Protein AF-A0AAQ4F805-F1 (afdb_monomer)

Sequence (74 aa):
MASLVILMQLRYLFYEIQRRVKKHKNYLRVVKHMEANYPMATADELEKNSDDCAICWDHMESARKLPCGHLFHK

Solvent-accessible surface area (backbone atoms only — not comparable to full-atom values): 4348 Å² total; per-residue (Å²): 115,70,67,60,55,52,53,51,51,52,53,50,53,50,54,51,50,51,52,52,50,52,52,50,53,50,51,54,50,52,51,53,52,45,57,73,68,31,50,70,52,52,70,74,58,46,71,76,54,76,60,55,19,89,87,79,67,42,84,66,92,51,36,30,34,43,93,86,70,52,62,34,67,115

Structure (mmCIF, N/CA/C/O backbone):
data_AF-A0AAQ4F805-F1
#
_entry.id   AF-A0AAQ4F805-F1
#
loop_
_atom_site.group_PDB
_atom_site.id
_atom_site.type_symbol
_atom_site.label_atom_id
_atom_site.label_alt_id
_atom_site.label_comp_id
_atom_site.label_asym_id
_atom_site.label_entity_id
_atom_site.label_seq_id
_atom_site.pdbx_PDB_ins_code
_atom_site.Cartn_x
_atom_site.Cartn_y
_atom_site.Cartn_z
_atom_site.occupancy
_atom_site.B_iso_or_equiv
_atom_site.auth_seq_id
_atom_site.auth_comp_id
_atom_site.auth_asym_id
_atom_site.auth_atom_id
_atom_site.pdbx_PDB_model_num
ATOM 1 N N . MET A 1 1 ? 26.557 -0.368 -34.920 1.00 71.88 1 MET A N 1
ATOM 2 C CA . MET A 1 1 ? 25.133 -0.733 -35.111 1.00 71.88 1 MET A CA 1
ATOM 3 C C . MET A 1 1 ? 24.620 -1.575 -33.940 1.00 71.88 1 MET A C 1
ATOM 5 O O . MET A 1 1 ? 23.822 -1.059 -33.173 1.00 71.88 1 MET A O 1
ATOM 9 N N . ALA A 1 2 ? 25.121 -2.798 -33.717 1.00 84.81 2 ALA A N 1
ATOM 10 C CA . ALA A 1 2 ? 24.640 -3.681 -32.637 1.00 84.81 2 ALA A CA 1
ATOM 11 C C . ALA A 1 2 ? 24.852 -3.140 -31.203 1.00 84.81 2 ALA A C 1
ATOM 13 O O . ALA A 1 2 ? 23.982 -3.290 -30.351 1.00 84.81 2 ALA A O 1
ATOM 14 N N . SER A 1 3 ? 25.970 -2.456 -30.940 1.00 91.19 3 SER A N 1
ATOM 15 C CA . SER A 1 3 ? 26.297 -1.904 -29.615 1.00 91.19 3 SER A CA 1
ATOM 16 C C . SER A 1 3 ? 25.293 -0.856 -29.118 1.00 91.19 3 SER A C 1
ATOM 18 O O . SER A 1 3 ? 24.898 -0.889 -27.957 1.00 91.19 3 SER A O 1
ATOM 20 N N . LEU A 1 4 ? 24.828 0.037 -29.998 1.00 92.38 4 LEU A N 1
ATOM 21 C CA . LEU A 1 4 ? 23.825 1.052 -29.658 1.00 92.38 4 LEU A CA 1
ATOM 22 C C . LEU A 1 4 ? 22.482 0.409 -29.286 1.00 92.38 4 LEU A C 1
ATOM 24 O O . LEU A 1 4 ? 21.866 0.796 -28.297 1.00 92.38 4 LEU A O 1
ATOM 28 N N . VAL A 1 5 ? 22.061 -0.606 -30.046 1.00 93.06 5 VAL A N 1
ATOM 29 C CA . VAL A 1 5 ? 20.816 -1.345 -29.785 1.00 93.06 5 VAL A CA 1
ATOM 30 C C . VAL A 1 5 ? 20.878 -2.025 -28.418 1.00 93.06 5 VAL A C 1
ATOM 32 O O . VAL A 1 5 ? 19.947 -1.890 -27.628 1.00 93.06 5 VAL A O 1
ATOM 35 N N . ILE A 1 6 ? 21.994 -2.683 -28.095 1.00 93.50 6 ILE A N 1
ATOM 36 C CA . ILE A 1 6 ? 22.194 -3.335 -26.792 1.00 93.50 6 ILE A CA 1
ATOM 37 C C . ILE A 1 6 ? 22.128 -2.311 -25.648 1.00 93.50 6 ILE A C 1
ATOM 39 O O . ILE A 1 6 ? 21.445 -2.550 -24.654 1.00 93.50 6 ILE A O 1
ATOM 43 N N . LEU A 1 7 ? 22.765 -1.144 -25.794 1.00 94.56 7 LEU A N 1
ATOM 44 C CA . LEU A 1 7 ? 22.720 -0.082 -24.781 1.00 94.56 7 LEU A CA 1
ATOM 45 C C . LEU A 1 7 ? 21.299 0.451 -24.547 1.00 94.56 7 LEU A C 1
ATOM 47 O O . LEU A 1 7 ? 20.907 0.682 -23.402 1.00 94.56 7 LEU A O 1
ATOM 51 N N . MET A 1 8 ? 20.507 0.618 -25.607 1.00 94.00 8 MET A N 1
ATOM 52 C CA . MET A 1 8 ? 19.112 1.051 -25.486 1.00 94.00 8 MET A CA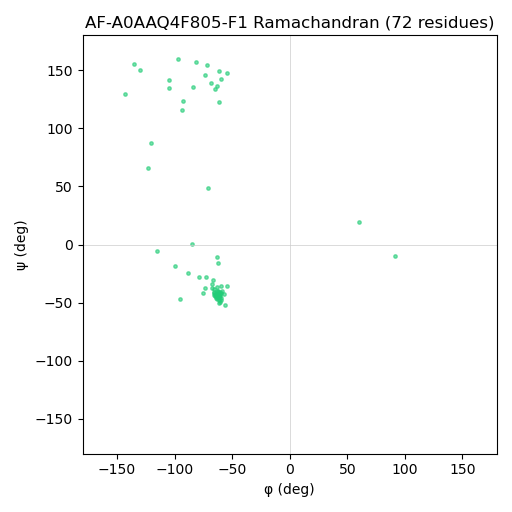 1
ATOM 53 C C . MET A 1 8 ? 18.245 0.003 -24.778 1.00 94.00 8 MET A C 1
ATOM 55 O O . MET A 1 8 ? 17.445 0.366 -23.914 1.00 94.00 8 MET A O 1
ATOM 59 N N . GLN A 1 9 ? 18.443 -1.284 -25.079 1.00 94.50 9 GLN A N 1
ATOM 60 C CA . GLN A 1 9 ? 17.724 -2.376 -24.415 1.00 94.50 9 GLN A CA 1
ATOM 61 C C . GLN A 1 9 ? 18.094 -2.491 -22.931 1.00 94.50 9 GLN A C 1
ATOM 63 O O . GLN A 1 9 ? 17.214 -2.595 -22.079 1.00 94.50 9 GLN A O 1
ATOM 68 N N . LEU A 1 10 ? 19.382 -2.381 -22.591 1.00 94.94 10 LEU A N 1
ATOM 69 C CA . LEU A 1 10 ? 19.836 -2.362 -21.197 1.00 94.94 10 LEU A CA 1
ATOM 70 C C . LEU A 1 10 ? 19.241 -1.182 -20.423 1.00 94.94 10 LEU A C 1
ATOM 72 O O . LEU A 1 10 ? 18.778 -1.351 -19.294 1.00 94.94 10 LEU A O 1
ATOM 76 N N . ARG A 1 11 ? 19.196 0.005 -21.038 1.00 95.38 11 ARG A N 1
ATOM 77 C CA . ARG A 1 11 ? 18.579 1.191 -20.433 1.00 95.38 11 ARG A CA 1
ATOM 78 C C . ARG A 1 11 ? 17.085 0.983 -20.180 1.00 95.38 11 ARG A C 1
ATOM 80 O O . ARG A 1 11 ? 16.597 1.347 -19.112 1.00 95.38 11 ARG A O 1
ATOM 87 N N . TYR A 1 12 ? 16.367 0.391 -21.131 1.00 96.25 12 TYR A N 1
ATOM 88 C CA . TYR A 1 12 ? 14.949 0.072 -20.973 1.00 96.25 12 TYR A CA 1
ATOM 89 C C . TYR A 1 12 ? 14.710 -0.913 -19.819 1.00 96.25 12 TYR A C 1
ATOM 91 O O . TYR A 1 12 ? 13.926 -0.620 -18.913 1.00 96.25 12 TYR A O 1
ATOM 99 N N . LEU A 1 13 ? 15.449 -2.027 -19.794 1.00 95.56 13 LEU A N 1
ATOM 100 C CA . LEU A 1 13 ? 15.365 -3.026 -18.725 1.00 95.56 13 LEU A CA 1
ATOM 101 C C . LEU A 1 13 ? 15.685 -2.422 -17.356 1.00 95.56 13 LEU A C 1
ATOM 103 O O . LEU A 1 13 ? 15.003 -2.705 -16.371 1.00 95.56 13 LEU A O 1
ATOM 107 N N . PHE A 1 14 ? 16.682 -1.542 -17.288 1.00 96.62 14 PHE A N 1
ATOM 108 C CA . PHE A 1 14 ? 17.024 -0.845 -16.057 1.00 96.62 14 PHE A CA 1
ATOM 109 C C . PHE A 1 14 ? 15.855 -0.002 -15.531 1.00 96.62 14 PHE A C 1
ATOM 111 O O . PHE A 1 14 ? 15.517 -0.097 -14.349 1.00 96.62 14 PHE A O 1
ATOM 118 N N . TYR A 1 15 ? 15.179 0.766 -16.390 1.00 96.75 15 TYR A N 1
ATOM 119 C CA . TYR A 1 15 ? 14.004 1.538 -15.977 1.00 96.75 15 TYR A CA 1
ATOM 120 C C . TYR A 1 15 ? 12.826 0.655 -15.559 1.00 96.75 15 TYR A C 1
ATOM 122 O O . TYR A 1 15 ? 12.139 0.978 -14.587 1.00 96.75 15 TYR A O 1
ATOM 130 N N . GLU A 1 16 ? 12.596 -0.469 -16.239 1.00 96.69 16 GLU A N 1
ATOM 131 C CA . GLU A 1 16 ? 11.579 -1.433 -15.814 1.00 96.69 16 GLU A CA 1
ATOM 132 C C . GLU A 1 16 ? 11.860 -1.969 -14.408 1.00 96.69 16 GLU A C 1
ATOM 134 O O . GLU A 1 16 ? 10.969 -1.976 -13.553 1.00 96.69 16 GLU A O 1
ATOM 139 N N . ILE A 1 17 ? 13.102 -2.384 -14.148 1.00 96.06 17 ILE A N 1
ATOM 140 C CA . ILE A 1 17 ? 13.521 -2.892 -12.840 1.00 96.06 17 ILE A CA 1
ATOM 141 C C . ILE A 1 17 ? 13.355 -1.799 -11.787 1.00 96.06 17 ILE A C 1
ATOM 143 O O . ILE A 1 17 ? 12.733 -2.038 -10.751 1.00 96.06 17 ILE A O 1
ATOM 147 N N . GLN A 1 18 ? 13.819 -0.577 -12.059 1.00 96.38 18 GLN A N 1
ATOM 148 C CA . GLN A 1 18 ? 13.635 0.555 -11.151 1.00 96.38 18 GLN A CA 1
ATOM 149 C C . GLN A 1 18 ? 12.156 0.810 -10.837 1.00 96.38 18 GLN A C 1
ATOM 151 O O . GLN A 1 18 ? 11.795 1.020 -9.675 1.00 96.38 18 GLN A O 1
ATOM 156 N N . ARG A 1 19 ? 11.277 0.745 -11.844 1.00 95.75 19 ARG A N 1
ATOM 157 C CA . ARG A 1 19 ? 9.829 0.907 -11.667 1.00 95.75 19 ARG A CA 1
ATOM 158 C C . ARG A 1 19 ? 9.246 -0.194 -10.782 1.00 95.75 19 ARG A C 1
ATOM 160 O O . ARG A 1 19 ? 8.480 0.114 -9.865 1.00 95.75 19 ARG A O 1
ATOM 167 N N . ARG A 1 20 ? 9.624 -1.457 -11.011 1.00 95.25 20 ARG A N 1
ATOM 168 C CA . ARG A 1 20 ? 9.188 -2.603 -10.191 1.00 95.25 20 ARG A CA 1
ATOM 169 C C . ARG A 1 20 ? 9.670 -2.469 -8.748 1.00 95.25 20 ARG A C 1
ATOM 171 O O . ARG A 1 20 ? 8.865 -2.604 -7.829 1.00 95.25 20 ARG A O 1
ATOM 178 N N . VAL A 1 21 ? 10.936 -2.104 -8.542 1.00 96.56 21 VAL A N 1
ATOM 179 C CA . VAL A 1 21 ? 11.517 -1.885 -7.208 1.00 96.56 21 VAL A CA 1
ATOM 180 C C . VAL A 1 21 ? 10.809 -0.745 -6.479 1.00 96.56 21 VAL A C 1
ATOM 182 O O . VAL A 1 21 ? 10.469 -0.892 -5.307 1.00 96.56 21 VAL A O 1
ATOM 185 N N . LYS A 1 22 ? 10.523 0.379 -7.148 1.00 96.12 22 LYS A N 1
ATOM 186 C CA . LYS A 1 22 ? 9.784 1.498 -6.542 1.00 96.12 22 LYS A CA 1
ATOM 187 C C . LYS A 1 22 ? 8.376 1.078 -6.115 1.00 96.12 22 LYS A C 1
ATOM 189 O O . LYS A 1 22 ? 7.964 1.387 -4.998 1.00 96.12 22 LYS A O 1
ATOM 194 N N . LYS A 1 23 ? 7.659 0.337 -6.968 1.00 95.12 23 LYS A N 1
ATOM 195 C CA . LYS A 1 23 ? 6.328 -0.196 -6.637 1.00 95.12 23 LYS A CA 1
ATOM 1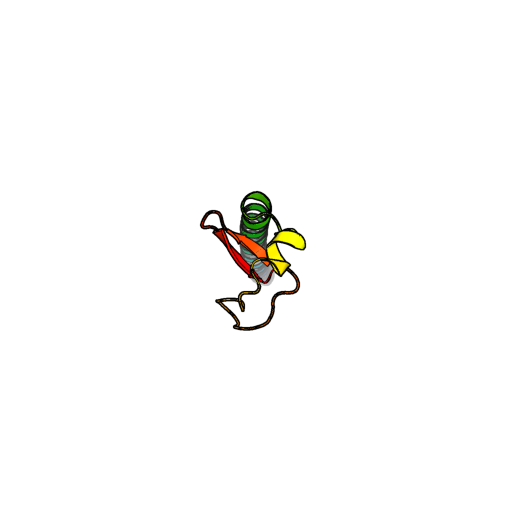96 C C . LYS A 1 23 ? 6.393 -1.140 -5.435 1.00 95.12 23 LYS A C 1
ATOM 198 O O . LYS A 1 23 ? 5.587 -1.005 -4.520 1.00 95.12 23 LYS A O 1
ATOM 203 N N . HIS A 1 24 ? 7.376 -2.037 -5.404 1.00 95.00 24 HIS A N 1
ATOM 204 C CA . HIS A 1 24 ? 7.550 -2.974 -4.298 1.00 95.00 24 HIS A CA 1
ATOM 205 C C . HIS A 1 24 ? 7.906 -2.267 -2.981 1.00 95.00 24 HIS A C 1
ATOM 207 O O . HIS A 1 24 ? 7.314 -2.560 -1.948 1.00 95.00 24 HIS A O 1
ATOM 213 N N . LYS A 1 25 ? 8.787 -1.258 -3.013 1.00 95.31 25 LYS A N 1
ATOM 214 C CA . LYS A 1 25 ? 9.086 -0.423 -1.836 1.00 95.31 25 LYS A CA 1
ATOM 215 C C . LYS A 1 25 ? 7.846 0.297 -1.305 1.00 95.31 25 LYS A C 1
ATOM 217 O O . LYS A 1 25 ? 7.656 0.358 -0.094 1.00 95.31 25 LYS A O 1
ATOM 222 N N . ASN A 1 26 ? 7.001 0.824 -2.192 1.00 95.06 26 ASN A N 1
ATOM 223 C CA . ASN A 1 26 ? 5.744 1.455 -1.791 1.00 95.06 26 ASN A CA 1
ATOM 224 C C . ASN A 1 26 ? 4.783 0.444 -1.157 1.00 95.06 26 ASN A C 1
ATOM 226 O O . ASN A 1 26 ? 4.220 0.740 -0.109 1.00 95.06 26 ASN A O 1
ATOM 230 N N . TYR A 1 27 ? 4.645 -0.747 -1.744 1.00 93.44 27 TYR A N 1
ATOM 231 C CA . TYR A 1 27 ? 3.847 -1.829 -1.169 1.00 93.44 27 TYR A CA 1
ATOM 232 C C . TYR A 1 27 ? 4.320 -2.181 0.247 1.00 93.44 27 TYR A C 1
ATOM 234 O O . TYR A 1 27 ? 3.534 -2.114 1.185 1.00 93.44 27 TYR A O 1
ATOM 242 N N . LEU A 1 28 ? 5.620 -2.437 0.429 1.00 92.94 28 LEU A N 1
ATOM 243 C CA . LEU A 1 28 ? 6.184 -2.744 1.747 1.00 92.94 28 LEU A CA 1
ATOM 244 C C . LEU A 1 28 ? 5.978 -1.608 2.755 1.00 92.94 28 LEU A C 1
ATOM 246 O O . LEU A 1 28 ? 5.751 -1.869 3.931 1.00 92.94 28 LEU A O 1
ATOM 250 N N . ARG A 1 29 ? 6.047 -0.346 2.315 1.00 92.50 29 ARG A N 1
ATOM 251 C CA . ARG A 1 29 ? 5.763 0.807 3.180 1.00 92.50 29 ARG A CA 1
ATOM 252 C C . ARG A 1 29 ? 4.313 0.800 3.661 1.00 92.50 29 ARG A C 1
ATOM 254 O O . ARG A 1 29 ? 4.086 1.010 4.846 1.00 92.50 29 ARG A O 1
ATOM 261 N N . VAL A 1 30 ? 3.359 0.573 2.757 1.00 89.50 30 VAL A N 1
ATOM 262 C CA . VAL A 1 30 ? 1.929 0.526 3.095 1.00 89.50 30 VAL A CA 1
ATOM 263 C C . VAL A 1 30 ? 1.637 -0.644 4.029 1.00 89.50 30 VAL A C 1
ATOM 265 O O . VAL A 1 30 ? 0.977 -0.439 5.038 1.00 89.50 30 VAL A O 1
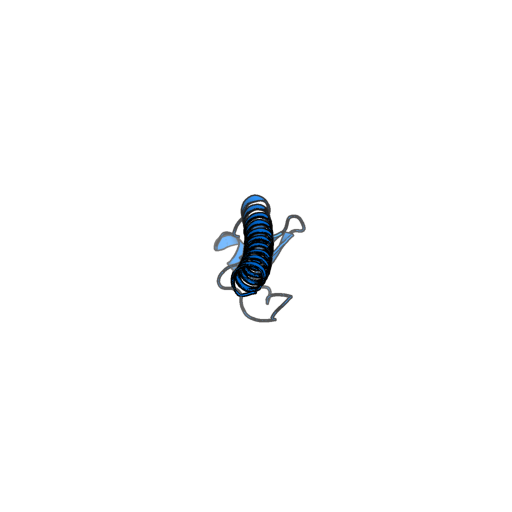ATOM 268 N N . VAL A 1 31 ? 2.188 -1.829 3.755 1.00 87.94 31 VAL A N 1
ATOM 269 C CA . VAL A 1 31 ? 2.026 -3.007 4.622 1.00 87.94 31 VAL A CA 1
ATOM 270 C C . VAL A 1 31 ? 2.583 -2.743 6.019 1.00 87.94 31 VAL A C 1
ATOM 272 O O . VAL A 1 31 ? 1.865 -2.917 6.995 1.00 87.94 31 VAL A O 1
ATOM 275 N N . LYS A 1 32 ? 3.811 -2.222 6.137 1.00 87.56 32 LYS A N 1
ATOM 276 C CA . LYS A 1 32 ? 4.393 -1.888 7.448 1.00 87.56 32 LYS A CA 1
ATOM 277 C C . LYS A 1 32 ? 3.584 -0.839 8.202 1.00 87.56 32 LYS A C 1
ATOM 2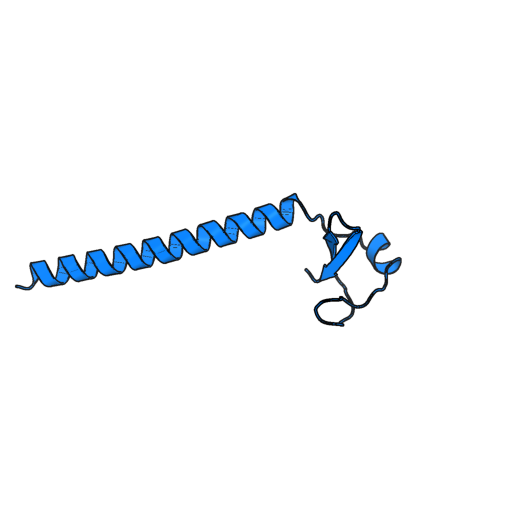79 O O . LYS A 1 32 ? 3.412 -0.952 9.408 1.00 87.56 32 LYS A O 1
ATOM 284 N N . HIS A 1 33 ? 3.094 0.185 7.505 1.00 87.69 33 HIS A N 1
ATOM 285 C CA . HIS A 1 33 ? 2.218 1.189 8.106 1.00 87.69 33 HIS A CA 1
ATOM 286 C C . HIS A 1 33 ? 0.903 0.563 8.582 1.00 87.69 33 HIS A C 1
ATOM 288 O O . HIS A 1 33 ? 0.412 0.908 9.652 1.00 87.69 33 HIS A O 1
ATOM 294 N N . MET A 1 34 ? 0.344 -0.358 7.795 1.00 82.88 34 MET A N 1
ATOM 295 C CA . MET A 1 34 ? -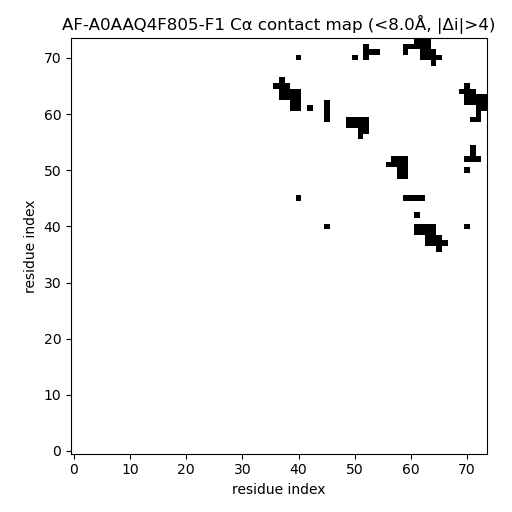0.878 -1.065 8.145 1.00 82.88 34 MET A CA 1
ATOM 296 C C . MET A 1 34 ? -0.674 -1.928 9.397 1.00 82.88 34 MET A C 1
ATOM 298 O O . MET A 1 34 ? -1.476 -1.871 10.318 1.00 82.88 34 MET A O 1
ATOM 302 N N . GLU A 1 35 ? 0.418 -2.684 9.461 1.00 80.62 35 GLU A N 1
ATOM 303 C CA . GLU A 1 35 ? 0.746 -3.542 10.604 1.00 80.62 35 GLU A CA 1
ATOM 304 C C . GLU A 1 35 ? 1.076 -2.748 11.873 1.00 80.62 35 GLU A C 1
ATOM 306 O O . GLU A 1 35 ? 0.688 -3.159 12.961 1.00 80.62 35 GLU A O 1
ATOM 311 N N . ALA A 1 36 ? 1.767 -1.611 11.747 1.00 81.81 36 ALA A N 1
ATOM 312 C CA . ALA A 1 36 ? 2.152 -0.792 12.894 1.00 81.81 36 ALA A CA 1
ATOM 313 C C . ALA A 1 36 ? 0.972 -0.025 13.511 1.00 81.81 36 ALA A C 1
ATOM 315 O O . ALA A 1 36 ? 0.919 0.131 14.727 1.00 81.81 36 ALA A O 1
ATOM 316 N N . ASN A 1 37 ? 0.045 0.468 12.683 1.00 79.56 37 ASN A N 1
ATOM 317 C CA . ASN A 1 37 ? -1.031 1.352 13.138 1.00 79.56 37 ASN A CA 1
ATOM 318 C C . ASN A 1 37 ? -2.375 0.644 13.344 1.00 79.56 37 ASN A C 1
ATOM 320 O O . ASN A 1 37 ? -3.237 1.196 14.025 1.00 79.56 37 ASN A O 1
ATOM 324 N N . TYR A 1 38 ? -2.569 -0.546 12.766 1.00 74.88 38 TYR A N 1
ATOM 325 C CA . TYR A 1 38 ? -3.817 -1.305 12.882 1.00 74.88 38 TYR A CA 1
ATOM 326 C C . TYR A 1 38 ? -3.537 -2.673 13.518 1.00 74.88 38 TYR A C 1
ATOM 328 O O . TYR A 1 38 ? -3.276 -3.649 12.801 1.00 74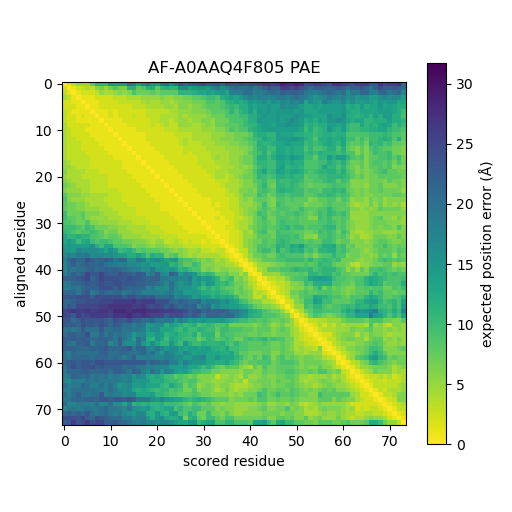.88 38 TYR A O 1
ATOM 336 N N . PRO A 1 39 ? -3.553 -2.761 14.862 1.00 73.56 39 PRO A N 1
ATOM 337 C CA . PRO A 1 39 ? -3.372 -4.028 15.553 1.00 73.56 39 PRO A CA 1
ATOM 338 C C . PRO A 1 39 ? -4.490 -5.011 15.179 1.00 73.56 39 PRO A C 1
ATOM 340 O O . PRO A 1 39 ? -5.626 -4.626 14.877 1.00 73.56 39 PRO A O 1
ATOM 343 N N . MET A 1 40 ? -4.153 -6.301 15.183 1.00 71.69 40 MET A N 1
ATOM 344 C CA . MET A 1 40 ? -5.151 -7.361 15.044 1.00 71.69 40 MET A CA 1
ATOM 345 C C . MET A 1 40 ? -6.080 -7.336 16.259 1.00 71.69 40 MET A C 1
ATOM 347 O O . MET A 1 40 ? -5.611 -7.214 17.392 1.00 71.69 40 MET A O 1
ATOM 351 N N . ALA A 1 41 ? -7.385 -7.424 16.011 1.00 68.38 41 ALA A N 1
ATOM 352 C CA . ALA A 1 41 ? -8.374 -7.557 17.067 1.00 68.38 41 ALA A CA 1
ATOM 353 C C . ALA A 1 41 ? -8.225 -8.936 17.727 1.00 68.38 41 ALA A C 1
ATOM 355 O O . ALA A 1 41 ? -7.968 -9.935 17.050 1.00 68.38 41 ALA A O 1
ATOM 356 N N . THR A 1 42 ? -8.342 -8.990 19.053 1.00 70.25 42 THR A N 1
ATOM 357 C CA . THR A 1 42 ? -8.367 -10.254 19.795 1.00 70.25 42 THR A CA 1
ATOM 358 C C . THR A 1 42 ? -9.694 -10.975 19.555 1.00 70.25 42 THR A C 1
ATOM 360 O O . THR A 1 42 ? -10.706 -10.338 19.262 1.00 70.25 42 THR A O 1
ATOM 363 N N . ALA A 1 43 ? -9.704 -12.304 19.700 1.00 65.56 43 ALA A N 1
ATOM 364 C CA . ALA A 1 43 ? -10.909 -13.119 19.510 1.00 65.56 43 ALA A CA 1
ATOM 365 C C . ALA A 1 43 ? -12.086 -12.644 20.389 1.00 65.56 43 ALA A C 1
ATOM 367 O O . ALA A 1 43 ? -13.219 -12.597 19.921 1.00 65.56 43 ALA A O 1
ATOM 368 N N . ASP A 1 44 ? -11.798 -12.169 21.606 1.00 62.38 44 ASP A N 1
ATOM 369 C CA . ASP A 1 44 ? -12.804 -11.639 22.536 1.00 62.38 44 ASP A CA 1
ATOM 370 C C . ASP A 1 44 ? -13.468 -10.333 22.054 1.00 62.38 44 ASP A C 1
ATOM 372 O O . ASP A 1 44 ? -14.617 -10.056 22.402 1.00 62.38 44 ASP A O 1
ATOM 376 N N . GLU A 1 45 ? -12.754 -9.491 21.292 1.00 63.38 45 GLU A N 1
ATOM 377 C CA . GLU A 1 45 ? -13.328 -8.276 20.691 1.00 63.38 45 GLU A CA 1
ATOM 378 C C . GLU A 1 45 ? -14.138 -8.604 19.429 1.00 63.38 45 GLU A C 1
ATOM 380 O O . GLU A 1 45 ? -15.097 -7.899 19.122 1.00 63.38 45 GLU A O 1
ATOM 385 N N . LEU A 1 46 ? -13.780 -9.687 18.733 1.00 68.06 46 LEU A N 1
ATOM 386 C CA . LEU A 1 46 ? -14.463 -10.160 17.532 1.00 68.06 46 LEU A CA 1
ATOM 387 C C . LEU A 1 46 ? -15.800 -10.843 17.856 1.00 68.06 46 LEU A C 1
ATOM 389 O O . LEU A 1 46 ? -16.796 -10.563 17.200 1.00 68.06 46 LEU A O 1
ATOM 393 N N . GLU A 1 47 ? -15.855 -11.673 18.904 1.00 62.66 47 GLU A N 1
ATOM 394 C CA . GLU A 1 47 ? -17.112 -12.293 19.358 1.00 62.66 47 GLU A CA 1
ATOM 395 C C . GLU A 1 47 ? -18.094 -11.273 19.947 1.00 62.66 47 GLU A C 1
ATOM 397 O O . GLU A 1 47 ? -19.305 -11.412 19.788 1.00 62.66 47 GLU A O 1
ATOM 402 N N . LYS A 1 48 ? -17.591 -10.228 20.619 1.00 61.81 48 LYS A N 1
ATOM 403 C CA . LYS A 1 48 ? -18.441 -9.160 21.175 1.00 61.81 48 LYS A CA 1
ATOM 404 C C . LYS A 1 48 ? -19.018 -8.233 20.114 1.00 61.81 48 LYS A C 1
ATOM 406 O O . LYS A 1 48 ? -20.058 -7.629 20.360 1.00 61.81 48 LYS A O 1
ATOM 411 N N . ASN A 1 49 ? -18.327 -8.085 18.989 1.00 62.72 49 ASN A N 1
ATOM 412 C CA . ASN A 1 49 ? -18.693 -7.184 17.908 1.00 62.72 49 ASN A CA 1
ATOM 413 C C . ASN A 1 49 ? -18.827 -7.994 16.614 1.00 62.72 49 ASN A C 1
ATOM 415 O O . ASN A 1 49 ? -18.020 -7.867 15.692 1.00 62.72 49 ASN A O 1
ATOM 419 N N . SER A 1 50 ? -19.834 -8.872 16.605 1.00 58.50 50 SER A N 1
ATOM 420 C CA . SER A 1 50 ? -20.215 -9.779 15.519 1.00 58.50 50 SER A CA 1
ATOM 421 C C . SER A 1 50 ? -20.835 -9.030 14.332 1.00 58.50 50 SER A C 1
ATOM 423 O O . SER A 1 50 ? -21.926 -9.371 13.878 1.00 58.50 50 SER A O 1
ATOM 425 N N . ASP A 1 51 ? -20.183 -7.965 13.881 1.00 62.91 51 ASP A N 1
ATOM 426 C CA . ASP A 1 51 ? -20.620 -7.192 12.729 1.00 62.91 51 ASP A CA 1
ATOM 427 C C . ASP A 1 51 ? -20.109 -7.868 11.456 1.00 62.91 51 ASP A C 1
ATOM 429 O O . ASP A 1 51 ? -18.947 -8.273 11.369 1.00 62.91 51 ASP A O 1
ATOM 433 N N . ASP A 1 52 ? -20.971 -7.978 10.451 1.00 69.12 52 ASP A N 1
ATOM 434 C CA . ASP A 1 52 ? -20.550 -8.314 9.096 1.00 69.12 52 ASP A CA 1
ATOM 435 C C . ASP A 1 52 ? -19.560 -7.252 8.601 1.00 69.12 52 ASP A C 1
ATOM 437 O O . ASP A 1 52 ? -19.689 -6.056 8.887 1.00 69.12 52 ASP A O 1
ATOM 441 N N . CYS A 1 53 ? -18.535 -7.660 7.853 1.00 72.44 53 CYS A N 1
ATOM 442 C CA . CYS A 1 53 ? -17.535 -6.706 7.384 1.00 72.44 53 CYS A CA 1
ATOM 443 C C . CYS A 1 53 ? -18.172 -5.648 6.483 1.00 72.44 53 CYS A C 1
ATOM 445 O O . CYS A 1 53 ? -18.690 -5.964 5.418 1.00 72.44 53 CYS A O 1
ATOM 447 N N . ALA A 1 54 ? -18.050 -4.366 6.830 1.00 71.56 54 ALA A N 1
ATOM 448 C CA . ALA A 1 54 ? -18.665 -3.284 6.056 1.00 71.56 54 ALA A CA 1
ATOM 449 C C . ALA A 1 54 ? -18.134 -3.145 4.608 1.00 71.56 54 ALA A C 1
ATOM 451 O O . ALA A 1 54 ? -18.707 -2.395 3.819 1.00 71.56 54 ALA A O 1
ATOM 452 N N . ILE A 1 55 ? -17.048 -3.846 4.249 1.00 75.94 55 ILE A N 1
ATOM 453 C CA . ILE A 1 55 ? -16.465 -3.843 2.896 1.00 75.94 55 ILE A CA 1
ATOM 454 C C . ILE A 1 55 ? -16.969 -5.018 2.050 1.00 75.94 55 ILE A C 1
ATOM 456 O O . ILE A 1 55 ? -17.314 -4.803 0.890 1.00 75.94 55 ILE A O 1
ATOM 460 N N . CYS A 1 56 ? -16.984 -6.243 2.585 1.00 75.62 56 CYS A N 1
ATOM 461 C CA . CYS A 1 56 ? -17.342 -7.446 1.815 1.00 75.62 56 CYS A CA 1
ATOM 462 C C . CYS A 1 56 ? -18.622 -8.152 2.278 1.00 75.62 56 CYS A C 1
ATOM 464 O O . CYS A 1 56 ? -19.062 -9.068 1.598 1.00 75.62 56 CYS A O 1
ATOM 466 N N . TRP A 1 57 ? -19.225 -7.708 3.381 1.00 74.06 57 TRP A N 1
ATOM 467 C CA . TRP A 1 57 ? -20.465 -8.231 3.971 1.00 74.06 57 TRP A CA 1
ATOM 468 C C . TRP A 1 57 ? -20.411 -9.711 4.381 1.00 74.06 57 TRP A C 1
ATOM 470 O O . TRP A 1 57 ? -21.448 -10.335 4.571 1.00 74.06 57 TRP A O 1
ATOM 480 N N . ASP A 1 58 ? -19.208 -10.261 4.555 1.00 73.25 58 ASP A N 1
ATOM 481 C CA . ASP A 1 58 ? -19.001 -11.619 5.059 1.00 73.25 58 ASP A CA 1
ATOM 482 C C . ASP A 1 58 ? -18.701 -11.628 6.567 1.00 73.25 58 ASP A C 1
ATOM 484 O O . ASP A 1 58 ? -18.212 -10.641 7.137 1.00 73.25 58 ASP A O 1
ATOM 488 N N . HIS A 1 59 ? -18.914 -12.787 7.199 1.00 69.88 59 HIS A N 1
ATOM 489 C CA . HIS A 1 59 ? -18.508 -13.026 8.582 1.00 69.88 59 HIS A CA 1
ATOM 490 C C . HIS A 1 59 ? -16.982 -12.955 8.739 1.00 69.88 59 HIS A C 1
ATOM 492 O O . HIS A 1 59 ? -16.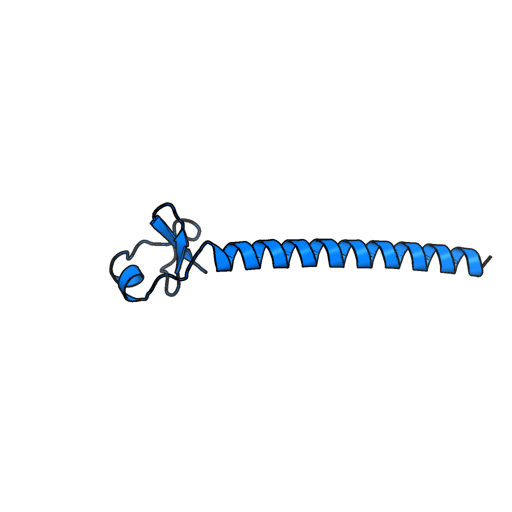209 -13.490 7.936 1.00 69.88 59 HIS A O 1
ATOM 498 N N . MET A 1 60 ? -16.532 -12.284 9.798 1.00 69.12 60 MET A N 1
ATOM 499 C CA . MET A 1 60 ? -15.116 -12.093 10.103 1.00 69.12 60 MET A CA 1
ATOM 500 C C . MET A 1 60 ? -14.593 -13.175 11.056 1.00 69.12 60 MET A C 1
ATOM 502 O O . MET A 1 60 ? -14.992 -13.214 12.211 1.00 69.12 60 MET A O 1
ATOM 506 N N . GLU A 1 61 ? -13.647 -14.007 10.597 1.00 67.50 61 GLU A N 1
ATOM 507 C CA . GLU A 1 61 ? -12.832 -14.892 11.463 1.00 67.50 61 GLU A CA 1
ATOM 508 C C . GLU A 1 61 ? -11.552 -14.202 11.967 1.00 67.50 61 GLU A C 1
ATOM 510 O O . GLU A 1 61 ? -10.984 -14.564 12.995 1.00 67.50 61 GLU A O 1
ATOM 515 N N . SER A 1 62 ? -11.073 -13.190 11.236 1.00 68.12 62 SER A N 1
ATOM 516 C CA . SER A 1 62 ? -9.937 -12.362 11.641 1.00 68.12 62 SER A CA 1
ATOM 517 C C . SER A 1 62 ? -10.170 -10.917 11.222 1.00 68.12 62 SER A C 1
ATOM 519 O O . SER A 1 62 ? -10.484 -10.647 10.059 1.00 68.12 62 SER A O 1
ATOM 521 N N . ALA A 1 63 ? -10.009 -9.990 12.167 1.00 72.12 63 ALA A N 1
ATOM 522 C CA . ALA A 1 63 ? -10.248 -8.575 11.930 1.00 72.12 63 ALA A CA 1
ATOM 523 C C . ALA A 1 63 ? -9.083 -7.696 12.399 1.00 72.12 63 ALA A C 1
ATOM 525 O O . ALA A 1 63 ? -8.372 -8.017 13.355 1.00 72.12 63 ALA A O 1
ATOM 526 N N . ARG A 1 64 ? -8.890 -6.555 11.732 1.00 74.69 64 ARG A N 1
ATOM 527 C CA . ARG A 1 64 ? -8.031 -5.466 12.215 1.00 74.69 64 ARG A CA 1
ATOM 528 C C . ARG A 1 64 ? -8.870 -4.316 12.728 1.00 74.69 64 ARG A C 1
ATOM 530 O O . ARG A 1 64 ? -9.874 -3.952 12.119 1.00 74.69 64 ARG A O 1
ATOM 537 N N . LYS A 1 65 ? -8.399 -3.718 13.820 1.00 76.44 65 LYS A N 1
ATOM 538 C CA . LYS A 1 65 ? -9.048 -2.583 14.466 1.00 76.44 65 LYS A CA 1
ATOM 539 C C . LYS A 1 65 ? -8.476 -1.277 13.937 1.00 76.44 65 LYS A C 1
ATOM 541 O O . LYS A 1 65 ? -7.269 -1.037 14.014 1.00 76.44 65 LYS A O 1
ATOM 546 N N . LEU A 1 66 ? -9.345 -0.422 13.408 1.00 76.19 66 LEU A N 1
ATOM 547 C CA . LEU A 1 66 ? -8.976 0.946 13.058 1.00 76.19 66 LEU A CA 1
ATOM 548 C C . LEU A 1 66 ? -9.006 1.850 14.299 1.00 76.19 66 LEU A C 1
ATOM 550 O O . LEU A 1 66 ? -9.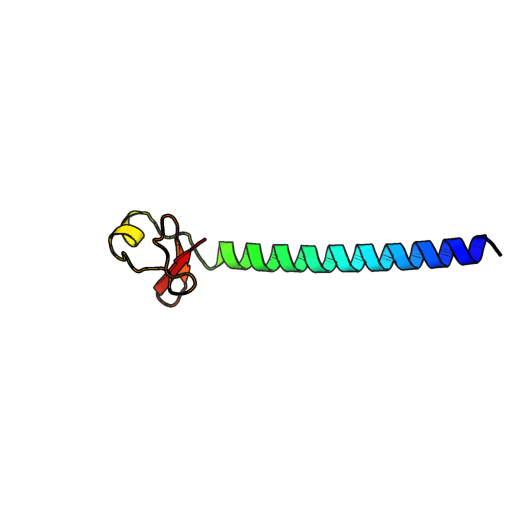742 1.579 15.247 1.00 76.19 66 LEU A O 1
ATOM 554 N N . PRO A 1 67 ? -8.277 2.982 14.287 1.00 72.31 67 PRO A N 1
ATOM 555 C CA . PRO A 1 67 ? -8.304 3.958 15.378 1.00 72.31 67 PRO A CA 1
ATOM 556 C C . PRO A 1 67 ? -9.686 4.598 15.595 1.00 72.31 67 PRO A C 1
ATOM 558 O O . PRO A 1 67 ? -9.924 5.180 16.645 1.00 72.31 67 PRO A O 1
ATOM 561 N N . CYS A 1 68 ? -10.606 4.485 14.630 1.00 77.12 68 CYS A N 1
ATOM 562 C CA . CYS A 1 68 ? -12.006 4.894 14.770 1.00 77.12 68 CYS A CA 1
ATOM 563 C C . CYS A 1 68 ? -12.911 3.824 15.411 1.00 77.12 68 CYS A C 1
ATOM 565 O O . CYS A 1 68 ? -14.102 4.066 15.560 1.00 77.12 68 CYS A O 1
ATOM 567 N N . GLY A 1 69 ? -12.367 2.661 15.784 1.00 72.50 69 GLY A N 1
ATOM 568 C CA . GLY A 1 69 ? -13.089 1.587 16.472 1.00 72.50 69 GLY A CA 1
ATOM 569 C C . GLY A 1 69 ? -13.725 0.534 15.561 1.00 72.50 69 GLY A C 1
ATOM 570 O O . GLY A 1 69 ? -14.134 -0.504 16.066 1.00 72.50 69 GLY A O 1
ATOM 571 N N . HIS A 1 70 ? -13.763 0.748 14.243 1.00 77.12 70 HIS A N 1
ATOM 572 C CA . HIS A 1 70 ? -14.308 -0.232 13.297 1.00 77.12 70 HIS A CA 1
ATOM 573 C C . HIS A 1 70 ? -13.376 -1.434 13.082 1.00 77.12 70 HIS A C 1
ATOM 575 O O . HIS A 1 70 ? -12.146 -1.288 13.048 1.00 77.12 70 HIS A O 1
ATOM 581 N N . LEU A 1 71 ? -13.990 -2.600 12.881 1.00 73.81 71 LEU A N 1
ATOM 582 C CA . LEU A 1 71 ? -13.345 -3.872 12.571 1.00 73.81 71 LEU A CA 1
ATOM 583 C C . LEU A 1 71 ? -13.532 -4.203 11.083 1.00 73.81 71 LEU A C 1
ATOM 585 O O . LEU A 1 71 ? -14.631 -4.068 10.551 1.00 73.81 71 LEU A O 1
ATOM 589 N N . PHE A 1 72 ? -12.463 -4.631 10.412 1.00 72.56 72 PHE A N 1
ATOM 590 C CA . PHE A 1 72 ? -12.506 -5.086 9.014 1.00 72.56 72 PHE A CA 1
ATOM 591 C C . PHE A 1 72 ? -11.711 -6.371 8.833 1.00 72.56 72 PHE A C 1
ATOM 593 O O . PHE A 1 72 ? -10.742 -6.588 9.566 1.00 72.56 72 PHE A O 1
ATOM 600 N N . HIS A 1 73 ? -12.056 -7.165 7.812 1.00 72.88 73 HIS A N 1
ATOM 601 C CA . HIS A 1 73 ? -11.264 -8.334 7.424 1.00 72.88 73 HIS A CA 1
ATOM 602 C C . HIS A 1 73 ? -9.801 -7.978 7.151 1.00 72.88 73 HIS A C 1
ATOM 604 O O . HIS A 1 73 ? -9.461 -6.882 6.695 1.00 72.88 73 HIS A O 1
ATOM 610 N N . LYS A 1 74 ? -8.943 -8.947 7.459 1.00 63.22 74 LYS A N 1
ATOM 611 C CA . LYS A 1 74 ? -7.497 -8.889 7.267 1.00 63.22 74 LYS A CA 1
ATOM 612 C C . LYS A 1 74 ? -7.063 -8.706 5.814 1.00 63.22 74 LYS A C 1
ATOM 614 O O . LYS A 1 74 ? -7.604 -9.410 4.939 1.00 63.22 74 LYS A O 1
#

Organism: Amblyomma americanum (NCBI:txid6943)

Secondary structure (DSSP, 8-state):
-HHHHHHHHHHHHHHHHHHHHHHHHHHHHHHHHHHHHSPBPPHHHHHH--PPPTTT-S--SSEEE-TTS-EEE-

Mean predicted aligned error: 9.52 Å

Foldseek 3Di:
DVVVVVVVVVVVVVVVVVVVVVVVVVVVVVVVVCPVQWPKDDPVLLVVCQAQAPPPRHTEPTWTAHPVGDTHHD

InterPro domains:
  IPR013083 Zinc finger, RING/FYVE/PHD-type [G3DSA:3.30.40.10] (25-74)

Nearest PDB structures (foldseek):
  7zj3-assembly2_A  TM=6.288E-01  e=1.441E-01  Homo sapiens
  6b9s-assembly3_F  TM=3.750E-01  e=2.614E+00  Nitrosopumilus maritimus SCM1
  5lfo-assembly1_A  TM=4.401E-01  e=6.411E+00  Mus musculus
  5lgb-assembly1_A  TM=4.467E-01  e=7.359E+00  Mus musculus
  6b9t-assembly1_B  TM=3.626E-01  e=5.584E+00  Nitrosopumilus maritimus SCM1

Radius of gyration: 21.69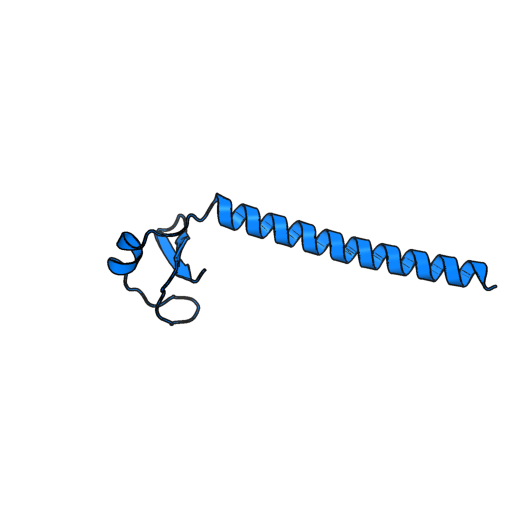 Å; Cα contacts (8 Å, |Δi|>4): 57; chains: 1; bounding box: 47×20×58 Å

pLDDT: mean 80.94, std 12.12, range [58.5, 96.75]